Protein AF-A0AAW9IP57-F1 (afdb_monomer_lite)

Radius of gyration: 15.76 Å; chains: 1; bounding box: 40×29×44 Å

Secondary structure (DSSP, 8-state):
-HHHHHH--B-TTSPBB-TT-SS-TT-TTSSTTS--EEHHHHHHHHHHHHHHHHHHHHHT-HHHHHHHHHHHHHHHHHIIIIIB-SSSB--EE-TTS-EESSTT-SSS--BHHHHHHHHHTS-S-HHHHHHHHHHHHHHHEETTTTEE-SB-

Foldseek 3Di:
DVVLVVQCDAADLRATWQAQHDPPNVSRQQQVVGHKHFLLSLLVSLQVLVVVLVVCVVVVVVVSNVVSVVSNVSSLVSQQVPQDQPQAGFGMAGSVRHTALHPPDPFQVHFDSSLVSLVVSVSNDPVNSVSNVVVQCVPADDVVVRGGHRTD

InterPro domains:
  IPR008928 Six-hairpin glycosidase superfamily [SSF48208] (11-146)
  IPR012341 Six-hairpin glycosidase-like superfamily [G3DSA:1.50.10.10] (1-152)
  IPR033432 Glycosyl hydrolase 94, catalytic domain [PF17167] (2-148)
  IPR052047 Glycosyl Hydrolase 94 Enzymes [PTHR37469] (10-151)

pLDDT: mean 96.9, std 2.2, range [81.19, 98.81]

Structure (mmCIF, N/CA/C/O backbone):
data_AF-A0AAW9IP57-F1
#
_entry.id   AF-A0AAW9IP57-F1
#
loop_
_atom_site.group_PDB
_atom_site.id
_atom_site.type_symbol
_atom_site.label_atom_id
_atom_site.label_alt_id
_atom_site.label_comp_id
_atom_site.label_asym_id
_atom_site.label_entity_id
_atom_site.label_seq_id
_atom_site.pdbx_PDB_ins_code
_atom_site.Cartn_x
_atom_site.Cartn_y
_atom_site.Cartn_z
_atom_site.occupancy
_atom_site.B_iso_or_equiv
_atom_site.auth_seq_id
_atom_site.auth_comp_id
_atom_site.auth_asym_id
_atom_site.auth_atom_id
_atom_site.pdbx_PDB_model_num
ATOM 1 N N . LEU A 1 1 ? -10.562 -6.644 17.543 1.00 81.19 1 LEU A N 1
ATOM 2 C CA . LEU A 1 1 ? -10.018 -5.281 17.726 1.00 81.19 1 LEU A CA 1
ATOM 3 C C . LEU A 1 1 ? -8.505 -5.313 17.959 1.00 81.19 1 LEU A C 1
ATOM 5 O O . LEU A 1 1 ? -7.809 -4.922 17.044 1.00 81.19 1 LEU A O 1
ATOM 9 N N . LYS A 1 2 ? -7.973 -5.957 19.018 1.00 89.69 2 LYS A N 1
ATOM 10 C CA . LYS A 1 2 ? -6.511 -6.025 19.307 1.00 89.69 2 LYS A CA 1
ATOM 11 C C . LYS A 1 2 ? -5.568 -6.311 18.119 1.00 89.69 2 LYS A C 1
ATOM 13 O O . LYS A 1 2 ? -4.450 -5.810 18.103 1.00 89.69 2 LYS A O 1
ATOM 18 N N . ALA A 1 3 ? -5.969 -7.157 17.166 1.00 94.31 3 ALA A N 1
ATOM 19 C CA . ALA A 1 3 ? -5.166 -7.441 15.972 1.00 94.31 3 ALA A CA 1
ATOM 20 C C . ALA A 1 3 ? -5.097 -6.244 15.005 1.00 94.31 3 ALA A C 1
ATOM 22 O O . ALA A 1 3 ? -4.020 -5.931 14.510 1.00 94.31 3 ALA A O 1
ATOM 23 N N . ILE A 1 4 ? -6.222 -5.552 14.795 1.00 94.94 4 ILE A N 1
ATOM 24 C CA . ILE A 1 4 ? -6.310 -4.331 13.981 1.00 94.94 4 ILE A CA 1
ATOM 25 C C . ILE A 1 4 ? -5.480 -3.230 14.639 1.00 94.94 4 ILE A C 1
ATOM 27 O O . ILE A 1 4 ? -4.616 -2.656 13.989 1.00 94.94 4 ILE A O 1
ATOM 31 N N . ASP A 1 5 ? -5.645 -3.027 15.947 1.00 91.56 5 ASP A N 1
ATOM 32 C CA . ASP A 1 5 ? -4.923 -1.990 16.696 1.00 91.56 5 ASP A CA 1
ATOM 33 C C . ASP A 1 5 ? -3.394 -2.174 16.595 1.00 91.56 5 ASP A C 1
ATOM 35 O O . ASP A 1 5 ? -2.639 -1.211 16.496 1.00 91.56 5 ASP A O 1
ATOM 39 N N . LYS A 1 6 ? -2.915 -3.428 16.553 1.00 93.62 6 LYS A N 1
ATOM 40 C CA . LYS A 1 6 ? -1.495 -3.739 16.318 1.00 93.62 6 LYS A CA 1
ATOM 41 C C . LYS A 1 6 ? -1.027 -3.461 14.886 1.00 93.62 6 LYS A C 1
ATOM 43 O O . LYS A 1 6 ? 0.163 -3.207 14.699 1.00 93.62 6 LYS A O 1
ATOM 48 N N . GLY A 1 7 ? -1.924 -3.557 13.907 1.00 94.38 7 GLY A N 1
ATOM 49 C CA . GLY A 1 7 ? -1.655 -3.289 12.492 1.00 94.38 7 GLY A CA 1
ATOM 50 C C . GLY A 1 7 ? -1.681 -1.801 12.136 1.00 94.38 7 GLY A C 1
ATOM 51 O O . GLY A 1 7 ? -1.004 -1.392 11.199 1.00 94.38 7 GLY A O 1
ATOM 52 N N . LEU A 1 8 ? -2.384 -0.974 12.916 1.00 96.56 8 LEU A N 1
ATOM 53 C CA . LEU A 1 8 ? -2.469 0.485 12.758 1.00 96.56 8 LEU A CA 1
ATOM 54 C C . LEU A 1 8 ? -1.200 1.204 13.254 1.00 96.56 8 LEU A C 1
ATOM 56 O O . LEU A 1 8 ? -1.237 2.115 14.078 1.00 96.56 8 LEU A O 1
ATOM 60 N N . ARG A 1 9 ? -0.040 0.769 12.756 1.00 97.38 9 ARG A N 1
ATOM 61 C CA . ARG A 1 9 ? 1.272 1.359 13.032 1.00 97.38 9 ARG A CA 1
ATOM 62 C C . ARG A 1 9 ? 1.838 1.901 11.735 1.00 97.38 9 ARG A C 1
ATOM 64 O O . ARG A 1 9 ? 2.084 1.131 10.818 1.00 97.38 9 ARG A O 1
ATOM 71 N N . PHE A 1 10 ? 2.108 3.195 11.695 1.00 98.19 10 PHE A N 1
ATOM 72 C CA . PHE A 1 10 ? 2.569 3.892 10.495 1.00 98.19 10 PHE A CA 1
ATOM 73 C C . PHE A 1 10 ? 4.013 4.376 10.665 1.00 98.19 10 PHE A C 1
ATOM 75 O O . PHE A 1 10 ? 4.514 4.425 11.799 1.00 98.19 10 PHE A O 1
ATOM 82 N N . ARG A 1 11 ? 4.704 4.683 9.562 1.00 98.12 11 ARG A N 1
ATOM 83 C CA . ARG A 1 11 ? 6.062 5.255 9.577 1.00 98.12 11 ARG A CA 1
ATOM 84 C C . ARG A 1 11 ? 6.140 6.525 8.739 1.00 98.12 11 ARG A C 1
ATOM 86 O O . ARG A 1 11 ? 5.179 7.288 8.688 1.00 98.12 11 ARG A O 1
ATOM 93 N N . LYS A 1 12 ? 7.322 6.821 8.203 1.00 97.75 12 LYS A N 1
ATOM 94 C CA . LYS A 1 12 ? 7.723 8.115 7.648 1.00 97.75 12 LYS A CA 1
ATOM 95 C C . LYS A 1 12 ? 6.746 8.667 6.610 1.00 97.75 12 LYS A C 1
ATOM 97 O O . LYS A 1 12 ? 6.543 9.879 6.573 1.00 97.75 12 LYS A O 1
ATOM 102 N N . HIS A 1 13 ? 6.146 7.810 5.787 1.00 98.62 13 HIS A N 1
ATOM 103 C CA . HIS A 1 13 ? 5.205 8.208 4.742 1.00 98.62 13 HIS A CA 1
ATOM 104 C C . HIS A 1 13 ? 3.746 8.025 5.171 1.00 98.62 13 HIS A C 1
ATOM 106 O O . HIS A 1 13 ? 2.851 8.067 4.327 1.00 98.62 13 HIS A O 1
ATOM 112 N N . ASN A 1 14 ? 3.493 7.822 6.468 1.00 98.62 14 ASN A N 1
ATOM 113 C CA . ASN A 1 14 ? 2.186 7.483 7.021 1.00 98.62 14 ASN A CA 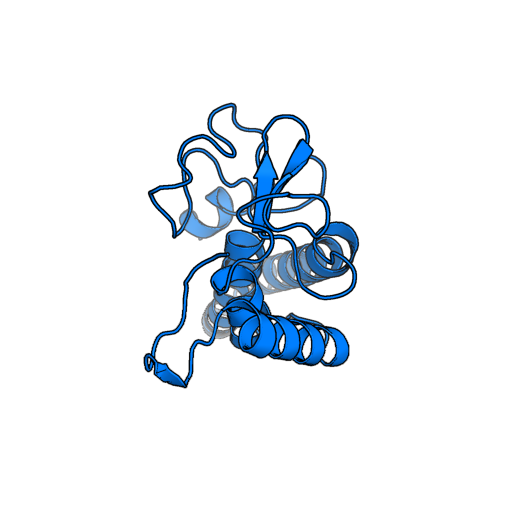1
ATOM 114 C C . ASN A 1 14 ? 1.571 6.232 6.367 1.00 98.62 14 ASN A C 1
ATOM 116 O O . ASN A 1 14 ? 0.351 6.105 6.267 1.00 98.62 14 ASN A O 1
ATOM 120 N N . ILE A 1 15 ? 2.416 5.305 5.912 1.00 98.69 15 ILE A N 1
ATOM 121 C CA . ILE A 1 15 ? 2.004 4.014 5.359 1.00 98.69 15 ILE A CA 1
ATOM 122 C C . ILE A 1 15 ? 2.213 2.949 6.445 1.00 98.69 15 ILE A C 1
ATOM 124 O O . ILE A 1 15 ? 3.099 3.111 7.294 1.00 98.69 15 ILE A O 1
ATOM 128 N N . PRO A 1 16 ? 1.388 1.884 6.497 1.00 98.44 16 PRO A N 1
ATOM 129 C CA . PRO A 1 16 ? 1.556 0.845 7.499 1.00 98.44 16 PRO A CA 1
ATOM 130 C C . PRO A 1 16 ? 2.940 0.205 7.481 1.00 98.44 16 PRO A C 1
ATOM 132 O O . PRO A 1 16 ? 3.494 -0.112 6.428 1.00 98.44 16 PRO A O 1
ATOM 135 N N . LEU A 1 17 ? 3.460 -0.024 8.681 1.00 98.19 17 LEU A N 1
ATOM 136 C CA . LEU A 1 17 ? 4.695 -0.741 8.942 1.00 98.19 17 LEU A CA 1
ATOM 137 C C . LEU A 1 17 ? 4.627 -2.147 8.335 1.00 98.19 17 LEU A C 1
ATOM 139 O O . LEU A 1 17 ? 3.720 -2.917 8.648 1.00 98.19 17 LEU A O 1
ATOM 143 N N . MET A 1 18 ? 5.630 -2.494 7.534 1.00 97.88 18 MET A N 1
ATOM 144 C CA . MET A 1 18 ? 5.796 -3.837 6.981 1.00 97.88 18 MET A CA 1
ATOM 145 C C . MET A 1 18 ? 6.414 -4.795 8.003 1.00 97.88 18 MET A C 1
ATOM 147 O O . MET A 1 18 ? 5.997 -5.939 8.119 1.00 97.88 18 MET A O 1
ATOM 151 N N . GLY A 1 19 ? 7.405 -4.336 8.771 1.00 95.44 19 GLY A N 1
ATOM 152 C CA . GLY A 1 19 ? 8.196 -5.226 9.620 1.00 95.44 19 GLY A CA 1
ATOM 153 C C . GLY A 1 19 ? 9.032 -6.199 8.782 1.00 95.44 19 GLY A C 1
ATOM 154 O O . GLY A 1 19 ? 9.500 -5.861 7.697 1.00 95.44 19 GLY A O 1
ATOM 155 N N . SER A 1 20 ? 9.225 -7.421 9.277 1.00 94.12 20 SER A N 1
ATOM 156 C CA . SER A 1 20 ? 10.033 -8.448 8.605 1.00 94.12 20 SER A CA 1
ATOM 157 C C . SER A 1 20 ? 9.258 -9.280 7.574 1.00 94.12 20 SER A C 1
ATOM 159 O O . SER A 1 20 ? 9.664 -10.403 7.287 1.00 94.12 20 SER A O 1
ATOM 161 N N . GLY A 1 21 ? 8.126 -8.787 7.069 1.00 91.44 21 GLY A N 1
ATOM 162 C CA . GLY A 1 21 ? 7.340 -9.470 6.044 1.00 91.44 21 GLY A CA 1
ATOM 163 C C . GLY A 1 21 ? 5.893 -8.994 5.996 1.00 91.44 21 GLY A C 1
ATOM 164 O O . GLY A 1 21 ? 5.341 -8.521 6.986 1.00 91.44 21 GLY A O 1
ATOM 165 N N . ASP A 1 22 ? 5.277 -9.138 4.830 1.00 95.25 22 ASP A N 1
ATOM 166 C CA . ASP A 1 22 ? 3.833 -9.017 4.649 1.00 95.25 22 ASP A CA 1
ATOM 167 C C . ASP A 1 22 ? 3.294 -10.299 3.990 1.00 95.25 22 ASP A C 1
ATOM 169 O O . ASP A 1 22 ? 3.694 -11.381 4.401 1.00 95.25 22 ASP A O 1
ATOM 173 N N . TRP A 1 23 ? 2.396 -10.235 3.001 1.00 96.75 23 TRP A N 1
ATOM 174 C CA . TRP A 1 23 ? 1.975 -11.436 2.266 1.00 96.75 23 TRP A CA 1
ATOM 175 C C . TRP A 1 23 ? 3.115 -12.102 1.481 1.00 96.75 23 TRP A C 1
ATOM 177 O O . TRP A 1 23 ? 3.080 -13.309 1.257 1.00 96.75 23 TRP A O 1
ATOM 187 N N . ASN A 1 24 ? 4.120 -11.334 1.044 1.00 95.31 24 ASN A N 1
ATOM 188 C CA . ASN A 1 24 ? 5.279 -11.892 0.357 1.00 95.31 24 ASN A CA 1
ATOM 189 C C . ASN A 1 24 ? 6.385 -12.223 1.371 1.00 95.31 24 ASN A C 1
ATOM 191 O O . ASN A 1 24 ? 7.197 -11.362 1.719 1.00 95.31 24 ASN A O 1
ATOM 195 N N . ASP A 1 25 ? 6.446 -13.489 1.794 1.00 93.50 25 ASP A N 1
ATOM 196 C CA . ASP A 1 25 ? 7.441 -13.997 2.755 1.00 93.50 25 ASP A CA 1
ATOM 197 C C . ASP A 1 25 ? 8.899 -13.775 2.307 1.00 93.50 25 ASP A C 1
ATOM 199 O O . ASP A 1 25 ? 9.809 -13.682 3.133 1.00 93.50 25 ASP A O 1
ATOM 203 N N . GLY A 1 26 ? 9.143 -13.648 0.997 1.00 93.31 26 GLY A N 1
ATOM 204 C CA . GLY A 1 26 ? 10.471 -13.370 0.449 1.00 93.31 26 GLY A CA 1
ATOM 205 C C . GLY A 1 26 ? 10.990 -11.964 0.770 1.00 93.31 26 GLY A C 1
ATOM 206 O O . GLY A 1 26 ? 12.199 -11.738 0.753 1.00 93.31 26 GLY A O 1
ATOM 207 N N . MET A 1 27 ? 10.114 -11.017 1.117 1.00 94.75 27 MET A N 1
ATOM 208 C CA . MET A 1 27 ? 10.461 -9.613 1.378 1.00 94.75 27 MET A CA 1
ATOM 209 C C . MET A 1 27 ? 10.852 -9.350 2.845 1.00 94.75 27 MET A C 1
ATOM 211 O O . MET A 1 27 ? 10.497 -8.330 3.436 1.00 94.75 27 MET A O 1
ATOM 215 N N . SER A 1 28 ? 11.617 -10.263 3.446 1.00 95.81 28 SER A N 1
ATOM 216 C CA . SER A 1 28 ? 11.899 -10.248 4.889 1.00 95.81 28 SER A CA 1
ATOM 217 C C . SER A 1 28 ? 12.831 -9.129 5.368 1.00 95.81 28 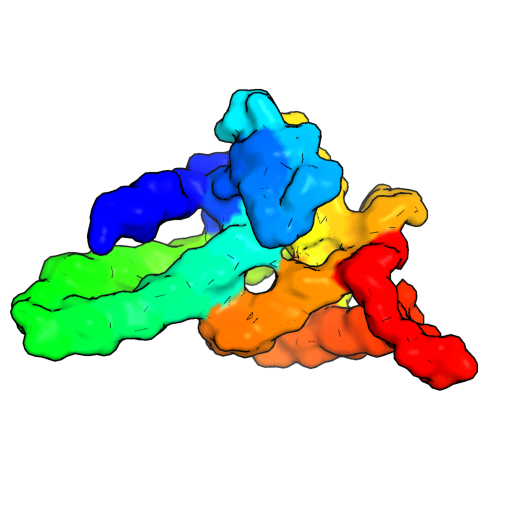SER A C 1
ATOM 219 O O . SER A 1 28 ? 12.868 -8.832 6.561 1.00 95.81 28 SER A O 1
ATOM 221 N N . THR A 1 29 ? 13.569 -8.479 4.462 1.00 96.69 29 THR A N 1
ATOM 222 C CA . THR A 1 29 ? 14.530 -7.407 4.780 1.00 96.69 29 THR A CA 1
ATOM 223 C C . THR A 1 29 ? 14.040 -6.009 4.413 1.00 96.69 29 THR A C 1
ATOM 225 O O . THR A 1 29 ? 14.824 -5.066 4.473 1.00 96.69 29 THR A O 1
ATOM 228 N N . VAL A 1 30 ? 12.776 -5.853 4.004 1.00 97.12 30 VAL A N 1
ATOM 229 C CA . VAL A 1 30 ? 12.243 -4.537 3.615 1.00 97.12 30 VAL A CA 1
ATOM 230 C C . VAL A 1 30 ? 12.093 -3.619 4.830 1.00 97.12 30 VAL A C 1
ATOM 232 O O . VAL A 1 30 ? 12.511 -2.465 4.776 1.00 97.12 30 VAL A O 1
ATOM 235 N N . GLY A 1 31 ? 11.536 -4.135 5.928 1.00 97.62 31 GLY A N 1
ATOM 236 C CA . GLY A 1 31 ? 11.291 -3.378 7.157 1.00 97.62 31 GLY A CA 1
ATOM 237 C C . GLY A 1 31 ? 11.820 -4.053 8.421 1.00 97.62 31 GLY A C 1
ATOM 238 O O . GLY A 1 31 ? 11.240 -3.880 9.497 1.00 97.62 31 GLY A O 1
ATOM 239 N N . ASN A 1 32 ? 12.865 -4.882 8.319 1.00 97.12 32 ASN A N 1
ATOM 240 C CA . ASN A 1 32 ? 13.355 -5.669 9.457 1.00 97.12 32 ASN A CA 1
ATOM 241 C C . ASN A 1 32 ? 14.021 -4.826 10.553 1.00 97.12 32 ASN A C 1
ATOM 243 O O . ASN A 1 32 ? 14.216 -5.331 11.660 1.00 97.12 32 ASN A O 1
ATOM 247 N N . LYS A 1 33 ? 14.320 -3.548 10.288 1.00 97.75 33 LYS A N 1
ATOM 248 C CA . LYS A 1 33 ? 14.755 -2.580 11.308 1.00 97.75 33 LYS A CA 1
ATOM 249 C C . LYS A 1 33 ? 13.596 -1.784 11.908 1.00 97.75 33 LYS A C 1
ATOM 251 O O . LYS A 1 33 ? 13.818 -0.985 12.812 1.00 97.75 33 LYS A O 1
ATOM 256 N N . GLY A 1 34 ? 12.365 -2.051 11.476 1.00 97.31 34 GLY A N 1
ATOM 257 C CA . GLY A 1 34 ? 11.152 -1.496 12.066 1.00 97.31 34 GLY A CA 1
ATOM 258 C C . GLY A 1 34 ? 10.717 -0.150 11.494 1.00 97.31 34 GLY A C 1
ATOM 259 O O . GLY A 1 34 ? 9.862 0.484 12.116 1.00 97.31 34 GLY A O 1
ATOM 260 N N . GLU A 1 35 ? 11.246 0.253 10.339 1.00 98.25 35 GLU A N 1
ATOM 261 C CA . GLU A 1 35 ? 10.934 1.508 9.644 1.00 98.25 35 GLU A CA 1
ATOM 262 C C . GLU A 1 35 ? 10.293 1.293 8.264 1.00 98.25 35 GLU A C 1
ATOM 264 O O . GLU A 1 35 ? 9.545 2.155 7.810 1.00 98.25 35 GLU A O 1
ATOM 269 N N . GLY A 1 36 ? 10.530 0.147 7.616 1.00 98.44 36 GLY A N 1
ATOM 270 C CA . GLY A 1 36 ? 9.977 -0.149 6.291 1.00 98.44 36 GLY A CA 1
ATOM 271 C C . GLY A 1 36 ? 8.446 -0.238 6.262 1.00 98.44 36 GLY A C 1
ATOM 272 O O . GLY A 1 36 ? 7.806 -0.703 7.207 1.00 98.44 36 GLY A O 1
ATOM 273 N N . GLU A 1 37 ? 7.846 0.181 5.153 1.00 98.81 37 GLU A N 1
ATOM 274 C CA . GLU A 1 37 ? 6.397 0.367 4.991 1.00 98.81 37 GLU A CA 1
ATOM 275 C C . GLU A 1 37 ? 5.855 -0.468 3.830 1.00 98.81 37 GLU A C 1
ATOM 277 O O . GLU A 1 37 ? 6.520 -0.597 2.806 1.00 98.81 37 GLU A O 1
ATOM 282 N N . SER A 1 38 ? 4.631 -0.994 3.945 1.00 98.69 38 SER A N 1
ATOM 283 C CA . SER A 1 38 ? 3.997 -1.806 2.897 1.00 98.69 38 SER A CA 1
ATOM 284 C C . SER A 1 38 ? 2.716 -1.166 2.375 1.00 98.69 38 SER A C 1
ATOM 286 O O . SER A 1 38 ? 1.737 -0.969 3.100 1.00 98.69 38 SER A O 1
ATOM 288 N N . VAL A 1 39 ? 2.703 -0.906 1.067 1.00 98.75 39 VAL A N 1
ATOM 289 C CA . VAL A 1 39 ? 1.530 -0.389 0.349 1.00 98.75 39 VAL A CA 1
ATOM 290 C C . VAL A 1 39 ? 0.426 -1.444 0.299 1.00 98.75 39 VAL A C 1
ATOM 292 O O . VAL A 1 39 ? -0.747 -1.123 0.484 1.00 98.75 39 VAL A O 1
ATOM 295 N N . TRP A 1 40 ? 0.801 -2.717 0.132 1.00 98.62 40 TRP A N 1
ATOM 296 C CA . TRP A 1 40 ? -0.141 -3.833 0.178 1.00 98.62 40 TRP A CA 1
ATOM 297 C C . TRP A 1 40 ? -0.834 -3.937 1.546 1.00 98.62 40 TRP A C 1
ATOM 299 O O . TRP A 1 40 ? -2.061 -4.036 1.592 1.00 98.62 40 TRP A O 1
ATOM 309 N N . VAL A 1 41 ? -0.084 -3.833 2.655 1.00 98.56 41 VAL A N 1
ATOM 310 C CA . VAL A 1 41 ? -0.676 -3.818 4.010 1.00 98.56 41 VAL A CA 1
ATOM 311 C C . VAL A 1 41 ? -1.628 -2.631 4.170 1.00 98.56 41 VAL A C 1
ATOM 313 O O . VAL A 1 41 ? -2.682 -2.781 4.780 1.00 98.56 41 VAL A O 1
ATOM 316 N N . GLY A 1 42 ? -1.305 -1.478 3.578 1.00 98.62 42 GLY A N 1
ATOM 317 C CA . GLY A 1 42 ? -2.203 -0.327 3.455 1.00 98.62 42 GLY A CA 1
ATOM 318 C C . GLY A 1 42 ? -3.576 -0.678 2.895 1.00 98.62 42 GLY A C 1
ATOM 319 O O . GLY A 1 42 ? -4.590 -0.513 3.576 1.00 98.62 42 GLY A O 1
ATOM 320 N N . TRP A 1 43 ? -3.613 -1.204 1.672 1.00 98.81 43 TRP A N 1
ATOM 321 C CA . TRP A 1 43 ? -4.870 -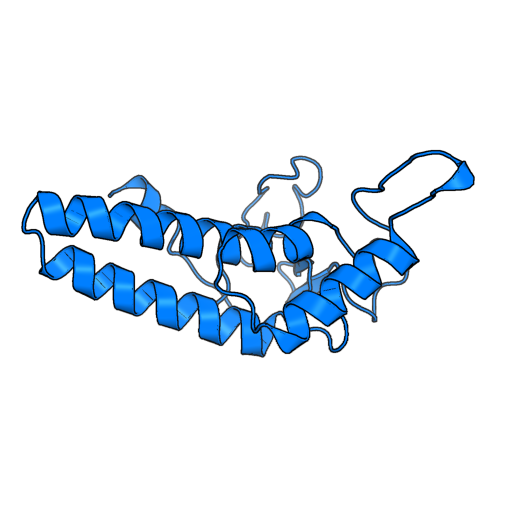1.595 1.034 1.00 98.81 43 TRP A CA 1
ATOM 322 C C . TRP A 1 43 ? -5.601 -2.699 1.792 1.00 98.81 43 TRP A C 1
ATOM 324 O O . TRP A 1 43 ? -6.826 -2.657 1.931 1.00 98.81 43 TRP A O 1
ATOM 334 N N . PHE A 1 44 ? -4.856 -3.670 2.318 1.00 98.56 44 PHE A N 1
ATOM 335 C CA . PHE A 1 44 ? -5.424 -4.753 3.104 1.00 98.56 44 PHE A CA 1
ATOM 336 C C . PHE A 1 44 ? -6.096 -4.231 4.378 1.00 98.56 44 PHE A C 1
ATOM 338 O O . PHE A 1 44 ? -7.258 -4.548 4.627 1.00 98.56 44 PHE A O 1
ATOM 345 N N . LEU A 1 45 ? -5.417 -3.374 5.147 1.00 98.38 45 LEU A N 1
ATOM 346 C CA . LEU A 1 45 ? -5.980 -2.760 6.349 1.00 98.38 45 LEU A CA 1
ATOM 347 C C . LEU A 1 45 ? -7.214 -1.927 6.025 1.00 98.38 45 LEU A C 1
ATOM 349 O O . LEU A 1 45 ? -8.215 -2.079 6.718 1.00 98.38 45 LEU A O 1
ATOM 353 N N . TYR A 1 46 ? -7.195 -1.126 4.953 1.00 98.62 46 TYR A N 1
ATOM 354 C CA . TYR A 1 46 ? -8.388 -0.394 4.524 1.00 98.62 46 TYR A CA 1
ATOM 355 C C . TYR A 1 46 ? -9.584 -1.336 4.339 1.00 98.62 46 TYR A C 1
ATOM 357 O O . TYR A 1 46 ? -10.671 -1.060 4.853 1.00 98.62 46 TYR A O 1
ATOM 365 N N . LYS A 1 47 ? -9.380 -2.471 3.651 1.00 98.19 47 LYS A N 1
ATOM 366 C CA . LYS A 1 47 ? -10.451 -3.442 3.399 1.00 98.19 47 LYS A CA 1
ATOM 367 C C . LYS A 1 47 ? -10.924 -4.153 4.668 1.00 98.19 47 LYS A C 1
ATOM 369 O O . LYS A 1 47 ? -12.108 -4.452 4.798 1.00 98.19 47 LYS A O 1
ATOM 374 N N . ILE A 1 48 ? -10.020 -4.420 5.608 1.00 98.00 48 ILE A N 1
ATOM 375 C CA . ILE A 1 48 ? -10.381 -4.987 6.911 1.00 98.00 48 ILE A CA 1
ATOM 376 C C . ILE A 1 48 ? -11.225 -3.994 7.713 1.00 98.00 48 ILE A C 1
ATOM 378 O O . ILE A 1 48 ? -12.259 -4.386 8.247 1.00 98.00 48 ILE A O 1
ATOM 382 N N . LEU A 1 49 ? -10.829 -2.720 7.771 1.00 97.75 49 LEU A N 1
ATOM 383 C CA . LEU A 1 49 ? -11.593 -1.686 8.473 1.00 97.75 49 LEU A CA 1
ATOM 384 C C . LEU A 1 49 ? -12.995 -1.510 7.874 1.00 97.75 49 LEU A C 1
ATOM 386 O O . LEU A 1 49 ? -13.957 -1.391 8.628 1.00 97.75 49 LEU A O 1
ATOM 390 N N . ASP A 1 50 ? -13.113 -1.576 6.545 1.00 96.38 50 ASP A N 1
ATOM 391 C CA . ASP A 1 50 ? -14.385 -1.518 5.811 1.00 96.38 50 ASP A CA 1
ATOM 392 C C . ASP A 1 50 ? -15.379 -2.569 6.322 1.00 96.38 50 ASP A C 1
ATOM 394 O O . ASP A 1 50 ? -16.468 -2.238 6.784 1.00 96.38 50 ASP A O 1
ATOM 398 N N . GLY A 1 51 ? -14.962 -3.839 6.343 1.00 96.12 51 GLY A N 1
ATOM 399 C CA . GLY A 1 51 ? -15.809 -4.928 6.833 1.00 96.12 51 GLY A CA 1
ATOM 400 C C . GLY A 1 51 ? -16.046 -4.882 8.346 1.00 96.12 51 GLY A C 1
ATOM 401 O O . GLY A 1 51 ? -17.111 -5.265 8.826 1.00 96.12 51 GLY A O 1
ATOM 402 N N . PHE A 1 52 ? -15.079 -4.397 9.131 1.00 96.62 52 PHE A N 1
ATOM 403 C CA . PHE A 1 52 ? -15.243 -4.306 10.584 1.00 96.62 52 PHE A CA 1
ATOM 404 C C . PHE A 1 52 ? -16.194 -3.193 11.019 1.00 96.62 52 PHE A C 1
ATOM 406 O O . PHE A 1 52 ? -16.822 -3.337 12.068 1.00 96.62 52 PHE A O 1
ATOM 413 N N . LYS A 1 53 ? -16.366 -2.133 10.226 1.00 94.56 53 LYS A N 1
ATOM 414 C CA . LYS A 1 53 ? -17.391 -1.114 10.488 1.00 94.56 53 LYS A CA 1
ATOM 415 C C . LYS A 1 53 ? -18.798 -1.703 10.511 1.00 94.56 53 LYS A C 1
ATOM 417 O O . LYS A 1 53 ? -19.575 -1.358 11.396 1.00 94.56 53 LYS A O 1
ATOM 422 N N . GLU A 1 54 ? -19.109 -2.653 9.627 1.00 94.06 54 GLU A N 1
ATOM 423 C CA . GLU A 1 54 ? -20.405 -3.349 9.647 1.00 94.06 54 GLU A CA 1
ATOM 424 C C . GLU A 1 54 ? -20.626 -4.098 10.970 1.00 94.06 54 GLU A C 1
ATOM 426 O O . GLU A 1 54 ? -21.720 -4.083 11.539 1.00 94.06 54 GLU A O 1
ATOM 431 N N . ILE A 1 55 ? -19.562 -4.702 11.509 1.00 95.88 55 ILE A N 1
ATOM 432 C CA . ILE A 1 55 ? -19.585 -5.384 12.807 1.00 95.88 55 ILE A CA 1
ATOM 433 C C . ILE A 1 55 ? -19.757 -4.374 13.951 1.00 95.88 55 ILE A C 1
ATOM 435 O O . ILE A 1 55 ? -20.530 -4.636 14.874 1.00 95.88 55 ILE A O 1
ATOM 439 N N . CYS A 1 56 ? -19.059 -3.236 13.912 1.00 95.81 56 CYS A N 1
ATOM 440 C CA . CYS A 1 56 ? -19.204 -2.163 14.901 1.00 95.81 56 CYS A CA 1
ATOM 441 C C . CYS A 1 56 ? -20.643 -1.637 14.935 1.00 95.81 56 CYS A C 1
ATOM 443 O O . CYS A 1 56 ? -21.246 -1.611 16.009 1.00 95.81 56 CYS A O 1
ATOM 445 N N . ASN A 1 57 ? -21.227 -1.351 13.770 1.00 94.69 57 ASN A N 1
ATOM 446 C CA . ASN A 1 57 ? -22.617 -0.925 13.642 1.00 94.69 57 ASN A CA 1
ATOM 447 C C . ASN A 1 57 ? -23.592 -1.987 14.192 1.00 94.69 57 ASN A C 1
ATOM 449 O O . ASN A 1 57 ? -24.442 -1.683 15.029 1.00 94.69 57 ASN A O 1
ATOM 453 N N . TYR A 1 58 ? -23.417 -3.267 13.832 1.00 96.75 58 TYR A N 1
ATOM 454 C CA . TYR A 1 58 ? -24.228 -4.365 14.384 1.00 96.75 58 TYR A CA 1
ATOM 455 C C . TYR A 1 58 ? -24.162 -4.432 15.920 1.00 96.75 58 TYR A C 1
ATOM 457 O O . TYR A 1 58 ? -25.161 -4.697 16.593 1.00 96.75 58 TYR A O 1
ATOM 465 N N . ARG A 1 59 ? -22.984 -4.162 16.491 1.00 97.19 59 ARG A N 1
ATOM 466 C CA . ARG A 1 59 ? -22.762 -4.128 17.942 1.00 97.19 59 ARG A CA 1
ATOM 467 C C . ARG A 1 59 ? -23.152 -2.804 18.602 1.00 97.19 59 ARG A C 1
ATOM 469 O O . ARG A 1 59 ? -23.104 -2.743 19.830 1.00 97.19 59 ARG A O 1
ATOM 476 N N . LYS A 1 60 ? -23.559 -1.794 17.826 1.00 97.62 60 LYS A N 1
ATOM 477 C CA . LYS A 1 60 ? -23.821 -0.415 18.272 1.00 97.62 60 LYS A CA 1
ATOM 478 C C . LYS A 1 60 ? -22.608 0.237 18.947 1.00 97.62 60 LYS A C 1
ATOM 480 O O . LYS A 1 60 ? -22.754 1.008 19.893 1.00 97.62 60 LYS A O 1
ATOM 485 N N . ASP A 1 61 ? -21.412 -0.112 18.483 1.00 97.31 61 ASP A N 1
ATOM 486 C CA . ASP A 1 61 ? -20.140 0.448 18.939 1.00 97.31 61 ASP A CA 1
ATOM 487 C C . ASP A 1 61 ? -19.739 1.623 18.033 1.00 97.31 61 ASP A C 1
ATOM 489 O O . ASP A 1 61 ? -18.859 1.512 17.176 1.00 97.31 61 ASP A O 1
ATOM 493 N N . ASN A 1 62 ? -20.455 2.739 18.193 1.00 96.50 62 ASN A N 1
ATOM 494 C CA . ASN A 1 62 ? -20.316 3.919 17.334 1.00 96.50 62 ASN A CA 1
ATOM 495 C C . ASN A 1 62 ? -18.934 4.579 17.468 1.00 96.50 62 ASN A C 1
ATOM 497 O O . ASN A 1 62 ? -18.414 5.115 16.495 1.00 96.50 62 ASN A O 1
ATOM 501 N N . GLU A 1 63 ? -18.328 4.519 18.659 1.00 96.75 63 GLU A N 1
ATOM 502 C CA . GLU A 1 63 ? -16.991 5.070 18.908 1.00 96.75 63 GLU A CA 1
ATOM 503 C C . GLU A 1 63 ? -15.948 4.350 18.045 1.00 96.75 63 GLU A C 1
ATOM 505 O O . GLU A 1 63 ? -15.158 4.984 17.344 1.00 96.75 63 GLU A O 1
ATOM 510 N N . LYS A 1 64 ? -15.984 3.011 18.027 1.00 95.38 64 LYS A N 1
ATOM 511 C CA . LYS A 1 64 ? -15.051 2.223 17.219 1.00 95.38 64 LYS A CA 1
ATOM 512 C C . LYS A 1 64 ? -15.309 2.374 15.720 1.00 95.38 64 LYS A C 1
ATOM 514 O O . LYS A 1 64 ? -14.364 2.367 14.934 1.00 95.38 64 LYS A O 1
ATOM 519 N N . GLU A 1 65 ? -16.571 2.509 15.319 1.00 96.25 65 GLU A N 1
ATOM 520 C CA . GLU A 1 65 ? -16.928 2.776 13.924 1.00 96.25 65 GLU A CA 1
ATOM 521 C C . GLU A 1 65 ? -16.340 4.110 13.432 1.00 96.25 65 GLU A C 1
ATOM 523 O O . GLU A 1 65 ? -15.739 4.159 12.357 1.00 96.25 65 GLU A O 1
ATOM 528 N N . GLU A 1 66 ? -16.456 5.181 14.223 1.00 97.25 66 GLU A N 1
ATOM 529 C CA . GLU A 1 66 ? -15.897 6.500 13.902 1.00 97.25 66 GLU A CA 1
ATOM 530 C C . GLU A 1 66 ? -14.361 6.485 13.848 1.00 97.25 66 GLU A C 1
ATOM 532 O O . GLU A 1 66 ? -13.752 7.043 12.927 1.00 97.25 66 GLU A O 1
ATOM 537 N N . GLU A 1 67 ? -13.719 5.774 14.776 1.00 96.69 67 GLU A N 1
ATOM 538 C CA . GLU A 1 67 ? -12.272 5.560 14.753 1.00 96.69 67 GLU A CA 1
ATOM 539 C C . GLU A 1 67 ? -11.833 4.851 13.458 1.00 96.69 67 GLU A C 1
ATOM 541 O O . GLU A 1 67 ? -10.887 5.280 12.792 1.00 96.69 67 GLU A O 1
ATOM 546 N N . TYR A 1 68 ? -12.546 3.800 13.043 1.00 97.06 68 TYR A N 1
ATOM 547 C CA . TYR A 1 68 ? -12.242 3.072 11.808 1.00 97.06 68 TYR A CA 1
ATOM 548 C C . TYR A 1 68 ? -12.505 3.899 10.551 1.00 97.06 68 TYR A C 1
ATOM 550 O O . TYR A 1 68 ? -11.709 3.819 9.615 1.00 97.06 68 TYR A O 1
ATOM 558 N N . ASN A 1 69 ? -13.535 4.750 10.540 1.00 97.19 69 ASN A N 1
ATOM 559 C CA . ASN A 1 69 ? -13.730 5.740 9.477 1.00 97.19 69 ASN A CA 1
ATOM 560 C C . ASN A 1 69 ? -12.526 6.685 9.361 1.00 97.19 69 ASN A C 1
ATOM 562 O O . ASN A 1 69 ? -12.019 6.914 8.263 1.00 97.19 69 ASN A O 1
ATOM 566 N N . THR A 1 70 ? -12.032 7.185 10.494 1.00 98.19 70 THR A N 1
ATOM 567 C CA . THR A 1 70 ? -10.873 8.086 10.532 1.00 98.19 70 THR A CA 1
ATOM 568 C C . THR A 1 70 ? -9.622 7.401 9.980 1.00 98.19 70 THR A C 1
ATOM 570 O O . THR A 1 70 ? -8.932 7.963 9.126 1.00 98.19 70 THR A O 1
ATOM 573 N N . PHE A 1 71 ? -9.351 6.160 10.397 1.00 98.31 71 PHE A N 1
ATOM 574 C CA . PHE A 1 71 ? -8.208 5.403 9.885 1.00 98.31 71 PHE A CA 1
ATOM 575 C C . PHE A 1 71 ? -8.339 5.033 8.405 1.00 98.31 71 PHE A C 1
ATOM 577 O O . PHE A 1 71 ? -7.334 5.077 7.701 1.00 98.31 71 PHE A O 1
ATOM 584 N N . GLN A 1 72 ? -9.535 4.703 7.906 1.00 97.81 72 GLN A N 1
ATOM 585 C CA . GLN A 1 72 ? -9.740 4.438 6.477 1.00 97.81 72 GLN A CA 1
ATOM 586 C C . GLN A 1 72 ? -9.374 5.653 5.624 1.00 97.81 72 GLN A C 1
ATOM 588 O O . GLN A 1 72 ? -8.581 5.516 4.690 1.00 97.81 72 GLN A O 1
ATOM 593 N N . SER A 1 73 ? -9.896 6.833 5.972 1.00 98.38 73 SER A N 1
ATOM 594 C CA . SER A 1 73 ? -9.577 8.081 5.269 1.00 98.38 73 SER A CA 1
ATOM 595 C C . SER A 1 73 ? -8.081 8.379 5.336 1.00 98.38 73 SER A C 1
ATOM 597 O O . SER A 1 73 ? -7.449 8.613 4.308 1.00 98.38 73 SER A O 1
ATOM 599 N N . PHE A 1 74 ? -7.480 8.259 6.525 1.00 98.75 74 PHE A N 1
ATOM 600 C CA . PHE A 1 74 ? -6.045 8.464 6.717 1.00 98.75 74 PHE A CA 1
ATOM 601 C C . PHE A 1 74 ? -5.192 7.520 5.856 1.00 98.75 74 PHE A C 1
ATOM 603 O O . PHE A 1 74 ? -4.236 7.958 5.213 1.00 98.75 74 PHE A O 1
ATOM 610 N N . ILE A 1 75 ? -5.525 6.227 5.818 1.00 98.75 75 ILE A N 1
ATOM 611 C CA . ILE A 1 75 ? -4.808 5.226 5.019 1.00 98.75 75 ILE A CA 1
ATOM 612 C C . ILE A 1 75 ? -4.933 5.552 3.531 1.00 98.75 75 ILE A C 1
ATOM 614 O O . ILE A 1 75 ? -3.921 5.619 2.834 1.00 98.75 75 ILE A O 1
ATOM 618 N N . GLN A 1 76 ? -6.155 5.777 3.045 1.00 98.69 76 GLN A N 1
ATOM 619 C CA . GLN A 1 76 ? -6.408 6.051 1.633 1.00 98.69 76 GLN A CA 1
ATOM 620 C C . GLN A 1 76 ? -5.662 7.303 1.165 1.00 98.69 76 GLN A C 1
ATOM 622 O O . GLN A 1 76 ? -4.953 7.255 0.161 1.00 98.69 76 GLN A O 1
ATOM 627 N N . GLU A 1 77 ? -5.771 8.404 1.910 1.00 98.69 77 GLU A N 1
ATOM 628 C CA . GLU A 1 77 ? -5.104 9.662 1.579 1.00 98.69 77 GLU A CA 1
ATOM 629 C C . GLU A 1 77 ? -3.584 9.501 1.501 1.00 98.69 77 GLU A C 1
ATOM 631 O O . GLU A 1 77 ? -2.961 9.983 0.554 1.00 98.69 77 GLU A O 1
ATOM 636 N N . ASN A 1 78 ? -2.971 8.800 2.460 1.00 98.81 78 ASN A N 1
ATOM 637 C CA . ASN A 1 78 ? -1.519 8.636 2.484 1.00 98.81 78 ASN A CA 1
ATOM 638 C C . ASN A 1 78 ? -1.012 7.633 1.441 1.00 98.81 78 ASN A C 1
ATOM 640 O O . ASN A 1 78 ? 0.055 7.859 0.871 1.00 98.81 78 ASN A O 1
ATOM 644 N N . LEU A 1 79 ? -1.766 6.581 1.109 1.00 98.75 79 LEU A N 1
ATOM 645 C CA . LEU A 1 79 ? -1.412 5.698 -0.007 1.00 98.75 79 LEU A CA 1
ATOM 646 C C . LEU A 1 79 ? -1.526 6.432 -1.345 1.00 98.75 79 LEU A C 1
ATOM 648 O O . LEU A 1 79 ? -0.598 6.403 -2.149 1.00 98.75 79 LEU A O 1
ATOM 652 N N . GLU A 1 80 ? -2.609 7.170 -1.576 1.00 98.44 80 GLU A N 1
ATOM 653 C CA . GLU A 1 80 ? -2.759 7.963 -2.796 1.00 98.44 80 GLU A CA 1
ATOM 654 C C . GLU A 1 80 ? -1.685 9.053 -2.908 1.00 98.44 80 GLU A C 1
ATOM 656 O O . GLU A 1 80 ? -1.145 9.300 -3.989 1.00 98.44 80 GLU A O 1
ATOM 661 N N . LYS A 1 81 ? -1.341 9.711 -1.803 1.00 98.44 81 LYS A N 1
ATOM 662 C CA . LYS A 1 81 ? -0.340 10.779 -1.805 1.00 98.44 81 LYS A CA 1
ATOM 663 C C . LYS A 1 81 ? 1.080 10.247 -1.974 1.00 98.44 81 LYS A C 1
ATOM 665 O O . LYS A 1 81 ? 1.838 10.806 -2.762 1.00 98.44 81 LYS A O 1
ATOM 670 N N . ASN A 1 82 ? 1.437 9.205 -1.227 1.00 98.62 82 ASN A N 1
ATOM 671 C CA . ASN A 1 82 ? 2.828 8.794 -1.062 1.00 98.62 82 ASN A CA 1
ATOM 672 C C . ASN A 1 82 ? 3.157 7.514 -1.837 1.00 98.62 82 ASN A C 1
ATOM 674 O O . ASN A 1 82 ? 4.274 7.379 -2.312 1.00 98.62 82 ASN A O 1
ATOM 678 N N . ALA A 1 83 ? 2.217 6.592 -2.055 1.00 98.44 83 ALA A N 1
ATOM 679 C CA . ALA A 1 83 ? 2.503 5.351 -2.778 1.00 98.44 83 ALA A CA 1
ATOM 680 C C . ALA A 1 83 ? 2.360 5.471 -4.299 1.00 98.44 83 ALA A C 1
ATOM 682 O O . ALA A 1 83 ? 2.862 4.608 -5.008 1.00 98.44 83 ALA A O 1
ATOM 683 N N . TRP A 1 84 ? 1.703 6.504 -4.831 1.00 98.44 84 TRP A N 1
ATOM 684 C CA . TRP A 1 84 ? 1.594 6.653 -6.282 1.00 98.44 84 TRP A CA 1
ATOM 685 C C . TRP A 1 84 ? 2.945 6.992 -6.906 1.00 98.44 84 TRP A C 1
ATOM 687 O O . TRP A 1 84 ? 3.557 8.013 -6.587 1.00 98.44 84 TRP A O 1
ATOM 697 N N . ASP A 1 85 ? 3.380 6.153 -7.838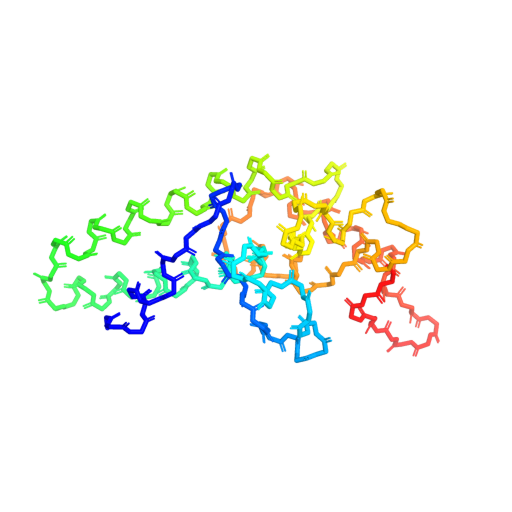 1.00 97.88 85 ASP A N 1
ATOM 698 C CA . ASP A 1 85 ? 4.648 6.315 -8.526 1.00 97.88 85 ASP A CA 1
ATOM 699 C C . ASP A 1 85 ? 4.488 6.923 -9.917 1.00 97.88 85 ASP A C 1
ATOM 701 O O . ASP A 1 85 ? 5.441 6.936 -10.672 1.00 97.88 85 ASP A O 1
ATOM 705 N N . GLY A 1 86 ? 3.305 7.431 -10.288 1.00 95.62 86 GLY A N 1
ATOM 706 C CA . GLY A 1 86 ? 3.057 8.118 -11.566 1.00 95.62 86 GLY A CA 1
ATOM 707 C C . GLY A 1 8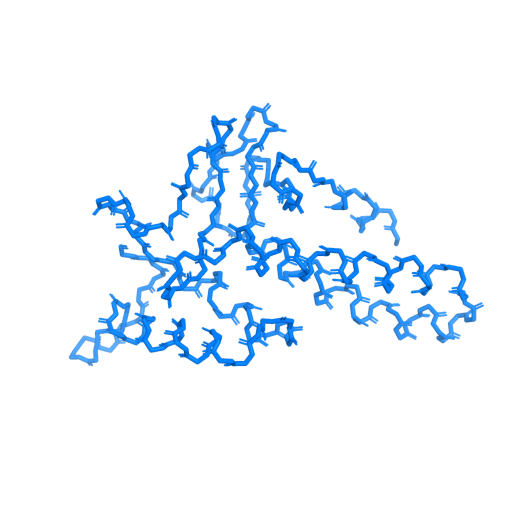6 ? 2.723 7.204 -12.757 1.00 95.62 86 GLY A C 1
ATOM 708 O O . GLY A 1 86 ? 2.931 7.624 -13.893 1.00 95.62 86 GLY A O 1
ATOM 709 N N . GLY A 1 87 ? 2.311 5.966 -12.486 1.00 96.88 87 GLY A N 1
ATOM 710 C CA . GLY A 1 87 ? 1.872 4.974 -13.477 1.00 96.88 87 GLY A CA 1
ATOM 711 C C . GLY A 1 87 ? 1.342 3.701 -12.812 1.00 96.88 87 GLY A C 1
ATOM 712 O O . GLY A 1 87 ? 0.390 3.087 -13.275 1.00 96.88 87 GLY A O 1
ATOM 713 N N . TRP A 1 88 ? 1.911 3.348 -11.663 1.00 98.56 88 TRP A N 1
ATOM 714 C CA . TRP A 1 88 ? 1.418 2.320 -10.750 1.00 98.56 88 TRP A CA 1
ATOM 715 C C . TRP A 1 88 ? 1.717 2.740 -9.303 1.00 98.56 88 TRP A C 1
ATOM 717 O O . TRP A 1 88 ? 2.374 3.758 -9.060 1.00 98.56 88 TRP A O 1
ATOM 727 N N . TYR A 1 89 ? 1.218 1.987 -8.327 1.00 98.75 89 TYR A N 1
ATOM 728 C CA . TYR A 1 89 ? 1.559 2.171 -6.919 1.00 98.75 89 TYR A CA 1
ATOM 729 C C . TYR A 1 89 ? 2.870 1.456 -6.586 1.00 98.75 89 TYR A C 1
ATOM 731 O O . TYR A 1 89 ? 3.072 0.303 -6.969 1.00 98.75 89 TYR A O 1
ATOM 739 N N . ARG A 1 90 ? 3.736 2.115 -5.811 1.00 98.62 90 ARG A N 1
ATOM 740 C CA . ARG A 1 90 ? 4.926 1.512 -5.204 1.00 98.62 90 ARG A CA 1
ATOM 741 C C . ARG A 1 90 ? 4.549 0.250 -4.440 1.00 98.62 90 ARG A C 1
ATOM 743 O O . ARG A 1 90 ? 3.437 0.118 -3.930 1.00 98.62 90 ARG A O 1
ATOM 750 N N . ARG A 1 91 ? 5.497 -0.670 -4.307 1.00 98.38 91 ARG A N 1
ATOM 751 C CA . ARG A 1 91 ? 5.300 -1.894 -3.532 1.00 98.38 91 ARG A CA 1
ATOM 752 C C . ARG A 1 91 ? 5.470 -1.657 -2.034 1.00 98.38 91 ARG A C 1
ATOM 754 O O . ARG A 1 91 ? 4.687 -2.170 -1.227 1.00 98.38 91 ARG A O 1
ATOM 761 N N . ALA A 1 92 ? 6.518 -0.926 -1.675 1.00 98.38 92 ALA A N 1
ATOM 762 C CA . ALA A 1 92 ? 6.939 -0.707 -0.300 1.00 98.38 92 ALA A CA 1
ATOM 763 C C . ALA A 1 92 ? 7.960 0.439 -0.213 1.00 98.38 92 ALA A C 1
ATOM 765 O O . ALA A 1 92 ? 8.443 0.939 -1.233 1.00 98.38 92 ALA A O 1
ATOM 766 N N . TYR A 1 93 ? 8.320 0.796 1.015 1.00 98.56 93 TYR A N 1
ATOM 767 C CA . TYR A 1 93 ? 9.517 1.567 1.334 1.00 98.56 93 TYR A CA 1
ATOM 768 C C . TYR A 1 93 ? 10.436 0.731 2.218 1.00 98.56 93 TYR A C 1
ATOM 770 O O . TYR A 1 93 ? 9.970 0.093 3.162 1.00 98.56 93 TYR A O 1
ATOM 778 N N . PHE A 1 94 ? 11.733 0.748 1.922 1.00 98.19 94 PHE A N 1
ATOM 779 C CA . PHE A 1 94 ? 12.747 0.156 2.790 1.00 98.19 94 PHE A CA 1
ATOM 780 C C . PHE A 1 94 ? 12.901 0.950 4.092 1.00 98.19 94 PHE A C 1
ATOM 782 O O . PHE A 1 94 ? 12.482 2.103 4.180 1.00 98.19 94 PHE A O 1
ATOM 789 N N . ASP A 1 95 ? 13.583 0.367 5.080 1.00 98.44 95 ASP A N 1
ATOM 790 C CA . ASP A 1 95 ? 13.915 1.047 6.340 1.00 98.44 95 ASP A CA 1
ATOM 791 C C . ASP A 1 95 ? 14.668 2.385 6.149 1.00 98.44 95 ASP A C 1
ATOM 793 O O . ASP A 1 95 ? 14.547 3.286 6.976 1.00 98.44 95 ASP A O 1
ATOM 797 N N . ASP A 1 96 ? 15.444 2.548 5.068 1.00 97.81 96 ASP A N 1
ATOM 798 C CA . ASP A 1 96 ? 16.135 3.810 4.742 1.00 97.81 96 ASP A CA 1
ATOM 799 C C . ASP A 1 96 ? 15.248 4.825 3.987 1.00 97.81 96 ASP A C 1
ATOM 801 O O . ASP A 1 96 ? 15.674 5.942 3.681 1.00 97.81 96 ASP A O 1
ATOM 805 N N . GLY A 1 97 ? 13.995 4.457 3.715 1.00 97.44 97 GLY A N 1
ATOM 806 C CA . GLY A 1 97 ? 13.011 5.258 3.000 1.00 97.44 97 GLY A CA 1
ATOM 807 C C . GLY A 1 97 ? 13.135 5.212 1.478 1.00 97.44 97 GLY A C 1
ATOM 808 O O . GLY A 1 97 ? 12.394 5.936 0.813 1.00 97.44 97 GLY A O 1
ATOM 809 N N . LYS A 1 98 ? 14.032 4.399 0.903 1.00 97.56 98 LYS A N 1
ATOM 810 C CA . LYS A 1 98 ? 14.053 4.186 -0.551 1.00 97.56 98 LYS A CA 1
ATOM 811 C C . LYS A 1 98 ? 12.819 3.403 -1.005 1.00 97.56 98 LYS A C 1
ATOM 813 O O . LYS A 1 98 ? 12.379 2.500 -0.290 1.00 97.56 98 LYS A O 1
ATOM 818 N N . PRO A 1 99 ? 12.266 3.710 -2.187 1.00 97.88 99 PRO A N 1
ATOM 819 C CA . PRO A 1 99 ? 11.106 3.002 -2.700 1.00 97.88 99 PRO A CA 1
ATOM 820 C C . PRO A 1 99 ? 11.481 1.638 -3.306 1.00 97.88 99 PRO A C 1
ATOM 822 O O . PRO A 1 99 ? 12.540 1.476 -3.918 1.00 97.88 99 PRO A O 1
ATOM 825 N N . LEU A 1 100 ? 10.565 0.681 -3.170 1.00 97.62 100 LEU A N 1
ATOM 826 C CA . LEU A 1 100 ? 10.539 -0.615 -3.855 1.00 97.62 100 LEU A CA 1
ATOM 827 C C . LEU A 1 100 ? 9.293 -0.678 -4.750 1.00 97.62 100 LEU A C 1
ATOM 829 O O . LEU A 1 100 ? 8.243 -0.155 -4.362 1.00 97.62 100 LEU A O 1
ATOM 833 N N . GLY A 1 101 ? 9.351 -1.338 -5.911 1.00 97.75 101 GLY A N 1
ATOM 834 C CA . GLY A 1 101 ? 8.226 -1.336 -6.857 1.00 97.75 101 GLY A CA 1
ATOM 835 C C . GLY A 1 101 ? 8.036 0.019 -7.534 1.00 97.75 101 GLY A C 1
ATOM 836 O O . GLY A 1 101 ? 6.904 0.434 -7.763 1.00 97.75 101 GLY A O 1
ATOM 837 N N . SER A 1 102 ? 9.128 0.741 -7.768 1.00 97.44 102 SER A N 1
ATOM 838 C CA . SER A 1 102 ? 9.167 2.088 -8.334 1.00 97.44 102 SER A CA 1
ATOM 839 C C . SER A 1 102 ? 9.765 2.086 -9.735 1.00 97.44 102 SER A C 1
ATOM 841 O O . SER A 1 102 ? 10.648 1.293 -10.055 1.00 97.44 102 SER A O 1
ATOM 843 N N . ARG A 1 103 ? 9.366 3.066 -10.549 1.00 95.50 103 ARG A N 1
ATOM 844 C CA . ARG A 1 103 ? 9.937 3.396 -11.857 1.00 95.50 103 ARG A CA 1
ATOM 845 C C . ARG A 1 103 ? 11.454 3.600 -11.814 1.00 95.50 103 ARG A C 1
ATOM 847 O O . ARG A 1 103 ? 12.098 3.476 -12.855 1.00 95.50 103 ARG A O 1
ATOM 854 N N . GLU A 1 104 ? 11.966 3.963 -10.637 1.00 94.25 104 GLU A N 1
ATOM 855 C CA . GLU A 1 104 ? 13.373 4.226 -10.326 1.00 94.25 104 GLU A CA 1
ATOM 856 C C . GLU A 1 104 ? 14.172 2.945 -10.044 1.00 94.25 104 GLU A C 1
ATOM 858 O O . GLU A 1 104 ? 15.395 3.006 -9.977 1.00 94.25 104 GLU A O 1
ATOM 863 N N . ASN A 1 105 ? 13.510 1.798 -9.850 1.00 95.75 105 ASN A N 1
ATOM 864 C CA . ASN A 1 105 ? 14.187 0.523 -9.638 1.00 95.75 105 ASN A CA 1
ATOM 865 C C . ASN A 1 105 ? 14.540 -0.140 -10.982 1.00 95.75 105 ASN A C 1
ATOM 867 O O . ASN A 1 105 ? 13.729 -0.151 -11.915 1.00 95.75 105 ASN A O 1
ATOM 871 N N . ASP A 1 106 ? 15.742 -0.720 -11.050 1.00 92.88 106 ASP A N 1
ATOM 872 C CA . ASP A 1 106 ? 16.207 -1.509 -12.200 1.00 92.88 106 ASP A CA 1
ATOM 873 C C . ASP A 1 106 ? 15.539 -2.895 -12.253 1.00 92.88 106 ASP A C 1
ATOM 875 O O . ASP A 1 106 ? 15.256 -3.406 -13.335 1.00 92.88 106 ASP A O 1
ATOM 879 N N . GLU A 1 107 ? 15.23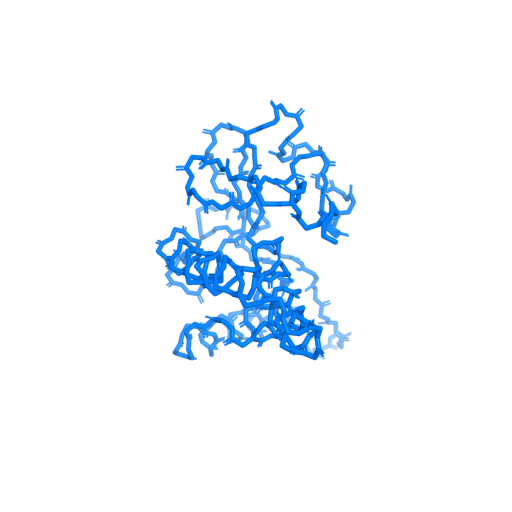6 -3.469 -11.085 1.00 91.94 107 GLU A N 1
ATOM 880 C CA . GLU A 1 107 ? 14.547 -4.751 -10.896 1.00 91.94 107 GLU A CA 1
ATOM 881 C C . GLU A 1 107 ? 13.386 -4.590 -9.911 1.00 91.94 107 GLU A C 1
ATOM 883 O O . GLU A 1 107 ? 13.418 -3.701 -9.055 1.00 91.94 107 GLU A O 1
ATOM 888 N N . CYS A 1 108 ? 12.378 -5.471 -9.986 1.00 92.94 108 CYS A N 1
ATOM 889 C CA . CYS A 1 108 ? 11.182 -5.385 -9.138 1.00 92.94 108 CYS A CA 1
ATOM 890 C C . CYS A 1 108 ? 10.557 -3.982 -9.227 1.00 92.94 108 CYS A C 1
ATOM 892 O O . CYS A 1 108 ? 10.205 -3.350 -8.227 1.00 92.94 108 CYS A O 1
ATOM 894 N N . LYS A 1 109 ? 10.471 -3.487 -10.459 1.00 96.69 109 LYS A N 1
ATOM 895 C CA . LYS A 1 109 ? 9.978 -2.174 -10.850 1.00 96.69 109 LYS A CA 1
ATOM 896 C C . LYS A 1 109 ? 8.475 -2.057 -10.653 1.00 96.69 109 LYS A C 1
ATOM 898 O O . LYS A 1 109 ? 7.986 -0.991 -10.288 1.00 96.69 109 LYS A O 1
ATOM 903 N N . ILE A 1 110 ? 7.748 -3.148 -10.868 1.00 97.94 110 ILE A N 1
ATOM 904 C CA . ILE A 1 110 ? 6.314 -3.243 -10.601 1.00 97.94 110 ILE A CA 1
ATOM 905 C C . ILE A 1 110 ? 5.989 -4.584 -9.947 1.00 97.94 110 ILE A C 1
ATOM 907 O O . ILE A 1 110 ? 6.569 -5.618 -10.271 1.00 97.94 110 ILE A O 1
ATOM 911 N N . ASP A 1 111 ? 5.038 -4.548 -9.020 1.00 97.19 111 ASP A N 1
ATOM 912 C CA . ASP A 1 111 ? 4.529 -5.708 -8.300 1.00 97.19 111 ASP A CA 1
ATOM 913 C C . ASP A 1 111 ? 2.996 -5.744 -8.403 1.00 97.19 111 ASP A C 1
ATOM 915 O O . ASP A 1 111 ? 2.320 -4.726 -8.209 1.00 97.19 111 ASP A O 1
ATOM 919 N N . ALA A 1 112 ? 2.458 -6.921 -8.725 1.00 97.69 112 ALA A N 1
ATOM 920 C CA . ALA A 1 112 ? 1.046 -7.139 -9.008 1.00 97.69 112 ALA A CA 1
ATOM 921 C C . ALA A 1 112 ? 0.144 -6.999 -7.776 1.00 97.69 112 ALA A C 1
ATOM 923 O O . ALA A 1 112 ? -1.024 -6.627 -7.928 1.00 97.69 112 ALA A O 1
ATOM 924 N N . ILE A 1 113 ? 0.625 -7.300 -6.563 1.00 97.44 113 ILE A N 1
ATOM 925 C CA . ILE A 1 113 ? -0.249 -7.350 -5.382 1.00 97.44 113 ILE A CA 1
ATOM 926 C C . ILE A 1 113 ? -0.611 -5.957 -4.892 1.00 97.44 113 ILE A C 1
ATOM 928 O O . ILE A 1 113 ? -1.772 -5.734 -4.555 1.00 97.44 113 ILE A O 1
ATOM 932 N N . ALA A 1 114 ? 0.317 -4.999 -4.925 1.00 97.75 114 ALA A N 1
ATOM 933 C CA . ALA A 1 114 ? -0.011 -3.613 -4.590 1.00 97.75 114 ALA A CA 1
ATOM 934 C C . ALA A 1 114 ? -1.062 -3.034 -5.558 1.00 97.75 114 ALA A C 1
ATOM 936 O O . ALA A 1 114 ? -1.981 -2.339 -5.119 1.00 97.75 114 ALA A O 1
ATOM 937 N N . GLN A 1 115 ? -0.990 -3.393 -6.846 1.00 98.44 115 GLN A N 1
ATOM 938 C CA . GLN A 1 115 ? -1.946 -2.916 -7.853 1.00 98.44 115 GLN A CA 1
ATOM 939 C C . GLN A 1 115 ? -3.306 -3.594 -7.690 1.00 98.44 115 GLN A C 1
ATOM 941 O O . GLN A 1 115 ? -4.329 -2.921 -7.574 1.00 98.44 115 GLN A O 1
ATOM 946 N N . SER A 1 116 ? -3.324 -4.924 -7.595 1.00 98.19 116 SER A N 1
ATOM 947 C CA . SER A 1 116 ? -4.560 -5.705 -7.467 1.00 98.19 116 SER A CA 1
ATOM 948 C C . SER A 1 116 ? -5.349 -5.302 -6.220 1.00 98.19 116 SER A C 1
ATOM 950 O O . SER A 1 116 ? -6.567 -5.140 -6.266 1.00 98.19 116 SER A O 1
ATOM 952 N N . TRP A 1 117 ? -4.658 -5.066 -5.101 1.00 98.56 117 TRP A N 1
ATOM 953 C CA . TRP A 1 117 ? -5.305 -4.667 -3.853 1.00 98.56 117 TRP A CA 1
ATOM 954 C C . TRP A 1 117 ? -5.791 -3.216 -3.836 1.00 98.56 117 TRP A C 1
ATOM 956 O O . TRP A 1 117 ? -6.732 -2.916 -3.098 1.00 98.56 117 TRP A O 1
ATOM 966 N N . SER A 1 118 ? -5.262 -2.342 -4.698 1.00 98.38 118 SER A N 1
ATOM 967 C CA . SER A 1 118 ? -5.849 -1.010 -4.899 1.00 98.38 118 SER A CA 1
ATOM 968 C C . SER A 1 118 ? -7.283 -1.096 -5.455 1.00 98.38 118 SER A C 1
ATOM 970 O O . SER A 1 118 ? -8.128 -0.284 -5.078 1.00 98.38 118 SER A O 1
ATOM 972 N N . ILE A 1 119 ? -7.591 -2.134 -6.253 1.00 97.94 119 ILE A N 1
ATOM 973 C CA . ILE A 1 119 ? -8.956 -2.452 -6.710 1.00 97.94 119 ILE A CA 1
ATOM 974 C C . ILE A 1 119 ? -9.745 -3.155 -5.616 1.00 97.94 119 ILE A C 1
ATOM 976 O O . ILE A 1 119 ? -10.837 -2.721 -5.275 1.00 97.94 119 ILE A O 1
ATOM 980 N N . ILE A 1 120 ? -9.212 -4.258 -5.077 1.00 98.31 120 ILE A N 1
ATOM 981 C CA . ILE A 1 120 ? -9.953 -5.141 -4.155 1.00 98.31 120 ILE A CA 1
ATOM 982 C C . ILE A 1 120 ? -10.403 -4.383 -2.900 1.00 98.31 120 ILE A C 1
ATOM 984 O O . ILE A 1 120 ? -11.475 -4.648 -2.354 1.00 98.31 120 ILE A O 1
ATOM 988 N N . SER A 1 121 ? -9.595 -3.424 -2.445 1.00 98.00 121 SER A N 1
ATOM 989 C CA . SER A 1 121 ? -9.940 -2.571 -1.309 1.00 98.00 121 SER A CA 1
ATOM 990 C C . SER A 1 121 ? -11.052 -1.559 -1.603 1.00 98.00 121 SER A C 1
ATOM 992 O O . SER A 1 121 ? -11.615 -1.023 -0.654 1.00 98.00 121 SER A O 1
ATOM 994 N N . ASN A 1 122 ? -11.371 -1.292 -2.877 1.00 96.94 122 ASN A N 1
ATOM 995 C CA . ASN A 1 122 ? -12.191 -0.168 -3.351 1.00 96.94 122 ASN A CA 1
ATOM 996 C C . ASN A 1 122 ? -11.683 1.219 -2.904 1.00 96.94 122 ASN A C 1
ATOM 998 O O . ASN A 1 122 ? -12.419 2.201 -2.985 1.00 96.94 122 ASN A O 1
ATOM 1002 N N . ALA A 1 123 ? -10.433 1.313 -2.443 1.00 97.56 123 ALA A N 1
ATOM 1003 C CA . ALA A 1 123 ? -9.850 2.546 -1.921 1.00 97.56 123 ALA A CA 1
ATOM 1004 C C . ALA A 1 123 ? -8.991 3.285 -2.953 1.00 97.56 123 ALA A C 1
ATOM 1006 O O . ALA A 1 123 ? -8.799 4.497 -2.841 1.00 97.56 123 ALA A O 1
ATOM 1007 N N . GLY A 1 124 ? -8.464 2.578 -3.955 1.00 97.62 124 GLY A N 1
ATOM 1008 C CA . GLY A 1 124 ? -7.652 3.193 -4.994 1.00 97.62 124 GLY A CA 1
ATOM 1009 C C . GLY A 1 124 ? -8.465 4.181 -5.832 1.00 97.62 124 GLY A C 1
ATOM 1010 O O . GLY A 1 124 ? -9.613 3.926 -6.206 1.00 97.62 124 GLY A O 1
ATOM 1011 N N . LYS A 1 125 ? -7.868 5.324 -6.173 1.00 97.94 125 LYS A N 1
ATOM 1012 C CA . LYS A 1 125 ? -8.493 6.305 -7.062 1.00 97.94 125 LYS A CA 1
ATOM 1013 C C . LYS A 1 125 ? -8.753 5.669 -8.429 1.00 97.94 125 LYS A C 1
ATOM 1015 O O . LYS A 1 125 ? -7.816 5.250 -9.101 1.00 97.94 125 LYS A O 1
ATOM 1020 N N . SER A 1 126 ? -10.006 5.678 -8.884 1.00 95.62 126 SER A N 1
ATOM 1021 C CA . SER A 1 126 ? -10.454 4.970 -10.099 1.00 95.62 126 SER A CA 1
ATOM 1022 C C . SER A 1 126 ? -9.584 5.209 -11.340 1.00 95.62 126 SER A C 1
ATOM 1024 O O . SER A 1 126 ? -9.275 4.269 -12.070 1.00 95.62 126 SER A O 1
ATOM 1026 N N . THR A 1 127 ? -9.134 6.448 -11.562 1.00 96.75 127 THR A N 1
ATOM 1027 C CA . THR A 1 127 ? -8.251 6.789 -12.687 1.00 96.75 127 THR A CA 1
ATOM 1028 C C . THR A 1 127 ? -6.881 6.118 -12.579 1.00 96.75 127 THR A C 1
ATOM 1030 O O . THR A 1 127 ? -6.364 5.634 -13.578 1.00 96.75 127 THR A O 1
ATOM 1033 N N . ARG A 1 128 ? -6.309 6.065 -11.371 1.00 98.38 128 ARG A N 1
ATOM 1034 C CA . ARG A 1 128 ? -4.987 5.481 -11.098 1.00 98.38 128 ARG A CA 1
ATOM 1035 C C . ARG A 1 128 ? -5.028 3.967 -11.059 1.00 98.38 128 ARG A C 1
ATOM 1037 O O . ARG A 1 128 ? -4.118 3.322 -11.547 1.00 98.38 128 ARG A O 1
ATOM 1044 N N . VAL A 1 129 ? -6.105 3.408 -10.523 1.00 98.00 129 VAL A N 1
ATOM 1045 C CA . VAL A 1 129 ? -6.362 1.969 -10.515 1.00 98.00 129 VAL A CA 1
ATOM 1046 C C . VAL A 1 129 ? -6.369 1.405 -11.936 1.00 98.00 129 VAL A C 1
ATOM 1048 O O . VAL A 1 129 ? -5.725 0.393 -12.201 1.00 98.00 129 VAL A O 1
ATOM 1051 N N . LYS A 1 130 ? -7.059 2.079 -12.864 1.00 98.12 130 LYS A N 1
ATOM 1052 C CA . LYS A 1 130 ? -7.068 1.682 -14.274 1.00 98.12 130 LYS A CA 1
ATOM 1053 C C . LYS A 1 130 ? -5.656 1.713 -14.868 1.00 98.12 130 LYS A C 1
ATOM 1055 O O . LYS A 1 130 ? -5.222 0.720 -15.438 1.00 98.12 130 LYS A O 1
ATOM 1060 N N . GLU A 1 131 ? -4.946 2.822 -14.680 1.00 98.44 131 GLU A N 1
ATOM 1061 C CA . GLU A 1 131 ? -3.571 3.001 -15.164 1.00 98.44 131 GLU A CA 1
ATOM 1062 C C . GLU A 1 131 ? -2.606 1.952 -14.574 1.00 98.44 131 GLU A C 1
ATOM 1064 O O . GLU A 1 131 ? -1.820 1.344 -15.297 1.00 98.44 131 GLU A O 1
ATOM 1069 N N . ALA A 1 132 ? -2.734 1.647 -13.280 1.00 98.38 132 ALA A N 1
ATOM 1070 C CA . ALA A 1 132 ? -1.943 0.626 -12.603 1.00 98.38 132 ALA A CA 1
ATOM 1071 C C . ALA A 1 132 ? -2.187 -0.774 -13.182 1.00 98.38 132 ALA A C 1
ATOM 1073 O O . ALA A 1 132 ? -1.241 -1.543 -13.338 1.00 98.38 132 ALA A O 1
ATOM 1074 N N . MET A 1 133 ? -3.432 -1.112 -13.531 1.00 98.25 133 MET A N 1
ATOM 1075 C CA . MET A 1 133 ? -3.739 -2.405 -14.150 1.00 98.25 133 MET A CA 1
ATOM 1076 C C . MET A 1 133 ? -3.305 -2.497 -15.608 1.00 98.25 133 MET A C 1
ATOM 1078 O O . MET A 1 133 ? -2.894 -3.570 -16.037 1.00 98.25 133 MET A O 1
ATOM 1082 N N . GLU A 1 134 ? -3.330 -1.391 -16.351 1.00 98.25 134 GLU A N 1
ATOM 1083 C CA . GLU A 1 134 ? -2.705 -1.325 -17.676 1.00 98.25 134 GLU A CA 1
ATOM 1084 C C . GLU A 1 134 ? -1.187 -1.551 -17.572 1.00 98.25 134 GLU A C 1
ATOM 1086 O O . GLU A 1 134 ? -0.597 -2.235 -18.410 1.00 98.25 134 GLU A O 1
ATOM 1091 N N . ALA A 1 135 ? -0.544 -1.052 -16.509 1.00 98.12 135 ALA A N 1
ATOM 1092 C CA . ALA A 1 135 ? 0.859 -1.343 -16.236 1.00 98.12 135 ALA A CA 1
ATOM 1093 C C . ALA A 1 135 ? 1.093 -2.817 -15.851 1.00 98.12 135 ALA A C 1
ATOM 1095 O O . ALA A 1 135 ? 2.057 -3.416 -16.328 1.00 98.12 135 ALA A O 1
ATOM 1096 N N . VAL A 1 136 ? 0.216 -3.427 -15.043 1.00 98.12 136 VAL A N 1
ATOM 1097 C CA . VAL A 1 136 ? 0.272 -4.873 -14.748 1.00 98.12 136 VAL A CA 1
ATOM 1098 C C . VAL A 1 136 ? 0.175 -5.687 -16.034 1.00 98.12 136 VAL A C 1
ATOM 1100 O O . VAL A 1 136 ? 1.020 -6.548 -16.259 1.00 98.12 136 VAL A O 1
ATOM 1103 N N . ASP A 1 137 ? -0.803 -5.394 -16.890 1.00 97.88 137 ASP A N 1
ATOM 1104 C CA . ASP A 1 137 ? -0.983 -6.082 -18.171 1.00 97.88 137 ASP A CA 1
ATOM 1105 C C . ASP A 1 137 ? 0.281 -5.980 -19.034 1.00 97.88 137 ASP A C 1
ATOM 1107 O O . ASP A 1 137 ? 0.873 -6.981 -19.426 1.00 97.88 137 ASP A O 1
ATOM 1111 N N . LYS A 1 138 ? 0.794 -4.759 -19.203 1.00 97.12 138 LYS A N 1
ATOM 1112 C CA . LYS A 1 138 ? 1.983 -4.495 -20.014 1.00 97.12 138 LYS A CA 1
ATOM 1113 C C . LYS A 1 138 ? 3.257 -5.180 -19.507 1.00 97.12 138 LYS A C 1
ATOM 1115 O O . LYS A 1 138 ? 4.097 -5.573 -20.316 1.00 97.12 138 LYS A O 1
ATOM 1120 N N . HIS A 1 139 ? 3.472 -5.218 -18.193 1.00 96.75 139 HIS A N 1
ATOM 1121 C CA . HIS A 1 139 ? 4.766 -5.602 -17.615 1.00 96.75 139 HIS A CA 1
ATOM 1122 C C . HIS A 1 139 ? 4.794 -7.024 -17.051 1.00 96.75 139 HIS A C 1
ATOM 1124 O O . HIS A 1 139 ? 5.858 -7.650 -17.014 1.00 96.75 139 HIS A O 1
ATOM 1130 N N . LEU A 1 140 ? 3.650 -7.528 -16.594 1.00 97.44 140 LEU A N 1
ATOM 1131 C CA . LEU A 1 140 ? 3.566 -8.760 -15.815 1.00 97.44 140 LEU A CA 1
ATOM 1132 C C . LEU A 1 140 ? 2.791 -9.870 -16.525 1.00 97.44 140 LEU A C 1
ATOM 1134 O O . LEU A 1 140 ? 2.998 -11.032 -16.174 1.00 97.44 140 LEU A O 1
ATOM 1138 N N . VAL A 1 141 ? 1.960 -9.557 -17.522 1.00 97.81 141 VAL A N 1
ATOM 1139 C CA . VAL A 1 141 ? 1.235 -10.568 -18.302 1.00 97.81 141 VAL A CA 1
ATOM 1140 C C . VAL A 1 141 ? 2.072 -10.993 -19.510 1.00 97.81 141 VAL A C 1
ATOM 1142 O O . VAL A 1 141 ? 2.481 -10.187 -20.339 1.00 97.81 141 VAL A O 1
ATOM 1145 N N . ASP A 1 142 ? 2.345 -12.291 -19.600 1.00 96.75 142 ASP A N 1
ATOM 1146 C CA . ASP A 1 142 ? 2.987 -12.948 -20.736 1.00 96.75 142 ASP A CA 1
ATOM 1147 C C . ASP A 1 142 ? 1.955 -13.895 -21.360 1.00 96.75 142 ASP A C 1
ATOM 1149 O O . ASP A 1 142 ? 1.821 -15.055 -20.958 1.00 96.75 142 ASP A O 1
ATOM 1153 N N . THR A 1 143 ? 1.164 -13.365 -22.297 1.00 95.19 143 THR A N 1
ATOM 1154 C CA . THR A 1 143 ? 0.052 -14.084 -22.941 1.00 95.19 143 THR A CA 1
ATOM 1155 C C . THR A 1 143 ? 0.538 -15.290 -23.736 1.00 95.19 143 THR A C 1
ATOM 1157 O O . THR A 1 143 ? -0.096 -16.342 -23.687 1.00 95.19 143 THR A O 1
ATOM 1160 N N . ASP A 1 144 ? 1.688 -15.171 -24.403 1.00 95.75 144 ASP A N 1
ATOM 1161 C CA . ASP A 1 144 ? 2.276 -16.258 -25.192 1.00 95.75 144 ASP A CA 1
ATOM 1162 C C . ASP A 1 144 ? 2.628 -17.461 -24.309 1.00 95.75 144 ASP A C 1
ATOM 1164 O O . ASP A 1 144 ? 2.489 -18.611 -24.727 1.00 95.75 144 ASP A O 1
ATOM 1168 N N . LYS A 1 145 ? 3.052 -17.205 -23.064 1.00 95.81 145 LYS A N 1
ATOM 1169 C CA . LYS A 1 145 ? 3.343 -18.249 -22.071 1.00 95.81 145 LYS A CA 1
ATOM 1170 C C . LYS A 1 145 ? 2.182 -18.556 -21.125 1.00 95.81 145 LYS A C 1
ATOM 1172 O O . LYS A 1 145 ? 2.332 -19.429 -20.272 1.00 95.81 145 LYS A O 1
ATOM 1177 N N . GLY A 1 146 ? 1.055 -17.851 -21.237 1.00 95.88 146 GLY A N 1
ATOM 1178 C CA . GLY A 1 146 ? -0.075 -17.965 -20.311 1.00 95.88 146 GLY A CA 1
ATOM 1179 C C . GLY A 1 146 ? 0.297 -17.678 -18.850 1.00 95.88 146 GLY A C 1
ATOM 1180 O O . GLY A 1 146 ? -0.247 -18.310 -17.946 1.00 95.88 146 GLY A O 1
ATOM 1181 N N . LEU A 1 147 ? 1.255 -16.776 -18.611 1.00 97.00 147 LEU A N 1
ATOM 1182 C CA . LEU A 1 147 ? 1.823 -16.503 -17.289 1.00 97.00 147 LEU A CA 1
ATOM 1183 C C . LEU A 1 147 ? 1.496 -15.079 -16.832 1.00 97.00 147 LEU A C 1
ATOM 1185 O O . LEU A 1 147 ? 1.663 -14.127 -17.586 1.00 97.00 147 LEU A O 1
ATOM 1189 N N . ILE A 1 148 ? 1.132 -14.927 -15.558 1.00 95.88 148 ILE A N 1
ATOM 1190 C CA . ILE A 1 148 ? 1.114 -13.628 -14.877 1.00 95.88 148 ILE A CA 1
ATOM 1191 C C . ILE A 1 148 ? 2.210 -13.648 -13.816 1.00 95.88 148 ILE A C 1
ATOM 1193 O O . ILE A 1 148 ? 2.188 -14.465 -12.895 1.00 95.88 148 ILE A O 1
ATOM 1197 N N . LYS A 1 149 ? 3.197 -12.769 -13.963 1.00 96.50 149 LYS A N 1
ATOM 1198 C CA . LYS A 1 149 ? 4.298 -12.616 -13.012 1.00 96.50 149 LYS A CA 1
ATOM 1199 C C . LYS A 1 149 ? 3.816 -11.855 -11.782 1.00 96.50 149 LYS A C 1
ATOM 1201 O O . LYS A 1 149 ? 3.032 -10.916 -11.885 1.00 96.50 149 LYS A O 1
ATOM 1206 N N . LEU A 1 150 ? 4.337 -12.226 -10.616 1.00 95.62 150 LEU A N 1
ATOM 1207 C CA . LEU A 1 150 ? 4.093 -11.469 -9.389 1.00 95.62 150 LEU A CA 1
ATOM 1208 C C . LEU A 1 150 ? 4.787 -10.099 -9.430 1.00 95.62 150 LEU A C 1
ATOM 1210 O O . LEU A 1 150 ? 4.216 -9.107 -8.992 1.00 95.62 150 LEU A O 1
ATOM 1214 N N . LEU A 1 151 ? 6.007 -10.056 -9.962 1.00 94.75 151 LEU A N 1
ATOM 1215 C CA . LEU A 1 151 ? 6.842 -8.863 -10.056 1.00 94.75 151 LEU A CA 1
ATOM 1216 C C . LEU A 1 151 ? 7.790 -8.966 -11.257 1.00 94.75 151 LEU A C 1
ATOM 1218 O O . LEU A 1 151 ? 8.094 -10.075 -11.712 1.00 94.75 151 LEU A O 1
ATOM 1222 N N . ALA A 1 152 ? 8.228 -7.817 -11.765 1.00 90.75 152 ALA A N 1
ATOM 1223 C CA . ALA A 1 152 ? 9.227 -7.677 -12.825 1.00 90.75 152 ALA A CA 1
ATOM 1224 C C . ALA A 1 152 ? 10.119 -6.473 -12.530 1.00 90.75 152 ALA A C 1
ATOM 1226 O O . ALA A 1 152 ? 9.569 -5.432 -12.103 1.00 90.75 152 ALA A O 1
#

Organism: Clostridium perfringens (NCBI:txid1502)

Sequence (152 aa):
LKAIDKGLRFRKHNIPLMGSGDWNDGMSTVGNKGEGESVWVGWFLYKILDGFKEICNYRKDNEKEEEYNTFQSFIQENLEKNAWDGGWYRRAYFDDGKPLGSRENDECKIDAIAQSWSIISNAGKSTRVKEAMEAVDKHLVDTDKGLIKLLA